Protein AF-A0A222FD29-F1 (afdb_monomer)

Radius of gyration: 15.77 Å; Cα contacts (8 Å, |Δi|>4): 147; chains: 1; bounding box: 33×18×49 Å

Sequence (78 aa):
MKVRVAPKHGKVSFKQVSGKLQEGRCAGKTVKGTLVLYKPNKGYKGEDVFKVGFTMDMYVSGSAKIRNVVDKYVITVK

pLDDT: mean 90.39, std 9.73, range [57.59, 97.81]

Foldseek 3Di:
DDWPFAKPFWGWDKDKDWDADCDDPRHRHIDIDIDTDTDGHPPDFAKIKTKDWDWDFDDDPPDTDIDIDIDMDIDGHD

Mean predicted aligned error: 5.47 Å

Structure (mmCIF, N/CA/C/O backbone):
data_AF-A0A222FD29-F1
#
_entry.id   AF-A0A222FD29-F1
#
loop_
_atom_site.group_PDB
_atom_site.id
_atom_site.type_symbol
_atom_site.label_atom_id
_atom_site.label_alt_id
_atom_site.label_comp_id
_atom_site.label_asym_id
_atom_site.label_entity_id
_atom_site.label_seq_id
_atom_site.pdbx_PDB_ins_code
_atom_site.Cartn_x
_atom_site.Cartn_y
_atom_site.Cartn_z
_atom_site.occupancy
_atom_site.B_iso_or_equiv
_atom_site.auth_seq_id
_atom_site.auth_comp_id
_atom_site.auth_asym_id
_atom_site.auth_atom_id
_atom_site.pdbx_PDB_model_num
ATOM 1 N N . MET A 1 1 ? -4.869 4.104 -9.372 1.00 85.69 1 MET A N 1
ATOM 2 C CA . MET A 1 1 ? -4.900 3.152 -8.239 1.00 85.69 1 MET A CA 1
ATOM 3 C C . MET A 1 1 ? -6.037 3.530 -7.308 1.00 85.69 1 MET A C 1
ATOM 5 O O . MET A 1 1 ? -6.262 4.720 -7.125 1.00 85.69 1 MET A O 1
ATOM 9 N N . LYS A 1 2 ? -6.782 2.559 -6.775 1.00 93.06 2 LYS A N 1
ATOM 10 C CA . LYS A 1 2 ? -7.890 2.819 -5.847 1.00 93.06 2 LYS A CA 1
ATOM 11 C C . LYS A 1 2 ? -8.111 1.665 -4.880 1.00 93.06 2 LYS A C 1
ATOM 13 O O . LYS A 1 2 ? -7.881 0.509 -5.231 1.00 93.06 2 LYS A O 1
ATOM 18 N N . VAL A 1 3 ? -8.616 1.975 -3.693 1.00 95.25 3 VAL A N 1
ATOM 19 C CA . VAL A 1 3 ? -9.116 0.964 -2.757 1.00 95.25 3 VAL A CA 1
ATOM 20 C C . VAL A 1 3 ? -10.416 0.389 -3.330 1.00 95.25 3 VAL A C 1
ATOM 22 O O . VAL A 1 3 ? -11.342 1.134 -3.641 1.00 95.25 3 VAL A O 1
ATOM 25 N N . ARG A 1 4 ? -10.461 -0.929 -3.542 1.00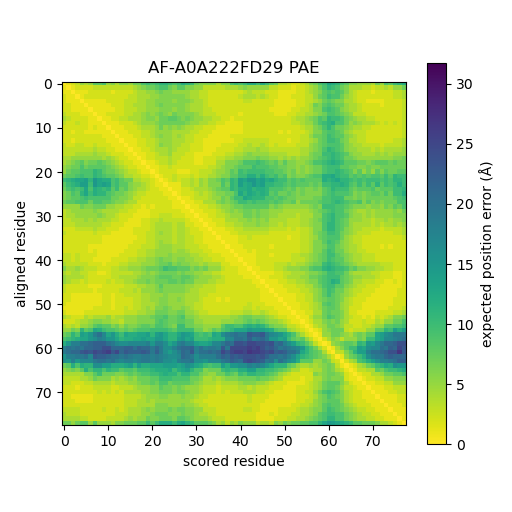 96.62 4 ARG A N 1
ATOM 26 C CA . ARG A 1 4 ? -11.646 -1.664 -4.027 1.00 96.62 4 ARG A CA 1
ATOM 27 C C . ARG A 1 4 ? -12.494 -2.181 -2.872 1.00 96.62 4 ARG A C 1
ATOM 29 O O . ARG A 1 4 ? -13.713 -2.165 -2.964 1.00 96.62 4 ARG A O 1
ATOM 36 N N . VAL A 1 5 ? -11.835 -2.639 -1.812 1.00 97.06 5 VAL A N 1
ATOM 37 C CA . VAL A 1 5 ? -12.455 -3.049 -0.549 1.00 97.06 5 VAL A CA 1
ATOM 38 C C . VAL A 1 5 ? -11.643 -2.399 0.555 1.00 97.06 5 VAL A C 1
ATOM 40 O O . VAL A 1 5 ? -10.431 -2.617 0.614 1.00 97.06 5 VAL A O 1
ATOM 43 N N . ALA A 1 6 ? -12.291 -1.565 1.365 1.00 96.00 6 ALA A N 1
ATOM 44 C CA . ALA A 1 6 ? -11.641 -0.871 2.466 1.00 96.00 6 ALA A CA 1
ATOM 45 C C . ALA A 1 6 ? -11.322 -1.837 3.620 1.00 96.00 6 ALA A C 1
ATOM 47 O O . ALA A 1 6 ? -12.089 -2.777 3.837 1.00 96.00 6 ALA A O 1
ATOM 48 N N . PRO A 1 7 ? -10.216 -1.609 4.353 1.00 96.94 7 PRO A N 1
ATOM 49 C CA . PRO A 1 7 ? -9.970 -2.312 5.610 1.00 96.94 7 PRO A CA 1
ATOM 50 C C . PRO A 1 7 ? -11.082 -2.026 6.625 1.00 96.94 7 PRO A C 1
ATOM 52 O O . PRO A 1 7 ? -11.644 -0.926 6.637 1.00 96.94 7 PRO A O 1
ATOM 55 N N . LYS A 1 8 ? -11.373 -2.988 7.505 1.00 97.50 8 LYS A N 1
ATOM 56 C CA . LYS A 1 8 ? -12.365 -2.802 8.580 1.00 97.50 8 LYS A CA 1
ATOM 57 C C . LYS A 1 8 ? -11.783 -2.035 9.765 1.00 97.50 8 LYS A C 1
ATOM 59 O O . LYS A 1 8 ? -12.508 -1.313 10.447 1.00 97.50 8 LYS A O 1
ATOM 64 N N . HIS A 1 9 ? -10.482 -2.179 10.008 1.00 96.81 9 HIS A N 1
ATOM 65 C CA . HIS A 1 9 ? -9.828 -1.707 11.225 1.00 96.81 9 HIS A CA 1
ATOM 66 C C . HIS A 1 9 ? -8.645 -0.780 10.945 1.00 96.81 9 HIS A C 1
ATOM 68 O O . HIS A 1 9 ? -7.718 -0.678 11.747 1.00 96.81 9 HIS A O 1
ATOM 74 N N . GLY A 1 10 ? -8.695 -0.042 9.837 1.00 95.56 10 GLY A N 1
ATOM 75 C CA . GLY A 1 10 ? -7.663 0.922 9.495 1.00 95.56 10 GLY A CA 1
ATOM 76 C C . GLY A 1 10 ? -8.033 1.820 8.327 1.00 95.56 10 GLY A C 1
ATOM 77 O O . GLY A 1 10 ? -9.190 1.936 7.925 1.00 95.56 10 GLY A O 1
ATOM 78 N N . LYS A 1 11 ? -7.018 2.477 7.773 1.00 97.12 11 LYS A N 1
ATOM 79 C CA . LYS A 1 11 ? -7.115 3.301 6.568 1.00 97.12 11 LYS A CA 1
ATOM 80 C C . LYS A 1 11 ? -5.967 2.963 5.631 1.00 97.12 11 LYS A C 1
ATOM 82 O O . LYS A 1 11 ? -4.847 2.728 6.080 1.00 97.12 11 LYS A O 1
ATOM 87 N N . VAL A 1 12 ? -6.251 2.977 4.333 1.00 96.94 12 VAL A N 1
ATOM 88 C CA . VAL A 1 12 ? -5.240 2.835 3.282 1.00 96.94 12 VAL A CA 1
ATOM 89 C C . VAL A 1 12 ? -5.040 4.181 2.606 1.00 96.94 12 VAL A C 1
ATOM 91 O O . VAL A 1 12 ? -6.012 4.830 2.217 1.00 96.94 12 VAL A O 1
ATOM 94 N N . SER A 1 13 ? -3.787 4.589 2.446 1.00 96.25 13 SER A N 1
ATOM 95 C CA . SER A 1 13 ? -3.402 5.756 1.659 1.00 96.25 13 SER A CA 1
ATOM 96 C C . SER A 1 13 ? -2.334 5.391 0.633 1.00 96.25 13 SER A C 1
ATOM 98 O O . SER A 1 13 ? -1.680 4.351 0.717 1.00 96.25 13 SER A O 1
ATOM 100 N N . PHE A 1 14 ? -2.180 6.249 -0.372 1.00 95.19 14 PHE A N 1
ATOM 101 C CA . PHE A 1 14 ? -1.222 6.055 -1.450 1.00 95.19 14 PHE A CA 1
ATOM 102 C C . PHE A 1 14 ? -0.214 7.195 -1.444 1.00 95.19 14 PHE A C 1
ATOM 104 O O . PHE A 1 14 ? -0.603 8.360 -1.366 1.00 95.19 14 PHE A O 1
ATOM 111 N N . LYS A 1 15 ? 1.074 6.867 -1.548 1.00 95.44 15 LYS A N 1
ATOM 112 C CA . LYS A 1 15 ? 2.143 7.868 -1.640 1.00 95.44 15 LYS A CA 1
ATOM 113 C C . LYS A 1 15 ? 3.042 7.557 -2.824 1.00 95.44 15 LYS A C 1
ATOM 115 O O . LYS A 1 15 ? 3.624 6.478 -2.886 1.00 95.44 15 LYS A O 1
ATOM 120 N N . GLN A 1 16 ? 3.165 8.497 -3.757 1.00 93.88 16 GLN A N 1
ATOM 121 C CA . GLN A 1 16 ? 4.146 8.373 -4.829 1.00 93.88 16 GLN A CA 1
ATOM 122 C C . GLN A 1 16 ? 5.555 8.535 -4.265 1.00 93.88 16 GLN A C 1
ATOM 124 O O . GLN A 1 16 ? 5.814 9.412 -3.439 1.00 93.88 16 GLN A O 1
ATOM 129 N N . VAL A 1 17 ? 6.459 7.680 -4.720 1.00 94.38 17 VAL A N 1
ATOM 130 C CA . VAL A 1 17 ? 7.874 7.718 -4.361 1.00 94.38 17 VAL A CA 1
ATOM 131 C C . VAL A 1 17 ? 8.710 7.564 -5.614 1.00 94.38 17 VAL A C 1
ATOM 133 O O . VAL A 1 17 ? 8.289 6.938 -6.585 1.00 94.38 17 VAL A O 1
ATOM 136 N N . SER A 1 18 ? 9.897 8.152 -5.597 1.00 94.56 18 SER A N 1
ATOM 137 C CA . SER A 1 18 ? 10.905 7.926 -6.625 1.00 94.56 18 SER A CA 1
ATOM 138 C C . SER A 1 18 ? 12.143 7.357 -5.957 1.00 94.56 18 SER A C 1
ATOM 140 O O . SER A 1 18 ? 12.543 7.839 -4.899 1.00 94.56 18 SER A O 1
ATOM 142 N N . GLY A 1 19 ? 12.729 6.326 -6.550 1.00 93.00 19 GLY A N 1
ATOM 143 C CA . GLY A 1 19 ? 13.915 5.670 -6.011 1.00 93.00 19 GLY A CA 1
ATOM 144 C C . GLY A 1 19 ? 14.753 5.069 -7.125 1.00 93.00 19 GLY A C 1
ATOM 145 O O . GLY A 1 19 ? 14.235 4.764 -8.199 1.00 93.00 19 GLY A O 1
ATOM 146 N N . LYS A 1 20 ? 16.055 4.915 -6.884 1.00 94.38 20 LYS A N 1
ATOM 147 C CA . LYS A 1 20 ? 16.916 4.147 -7.784 1.00 94.38 20 LYS A CA 1
ATOM 148 C C . LYS A 1 20 ? 16.685 2.659 -7.544 1.00 94.38 20 LYS A C 1
ATOM 150 O O . LYS A 1 20 ? 16.782 2.205 -6.406 1.00 94.38 20 LYS A O 1
ATOM 155 N N . LEU A 1 21 ? 16.390 1.915 -8.606 1.00 91.38 21 LEU A N 1
ATOM 156 C CA . LEU A 1 21 ? 16.372 0.453 -8.543 1.00 91.38 21 LEU A CA 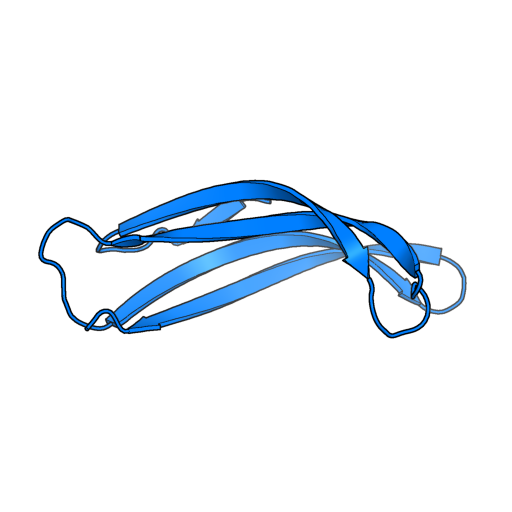1
ATOM 157 C C . LEU A 1 21 ? 17.801 -0.064 -8.392 1.00 91.38 21 LEU A C 1
ATOM 159 O O . LEU A 1 21 ? 18.687 0.3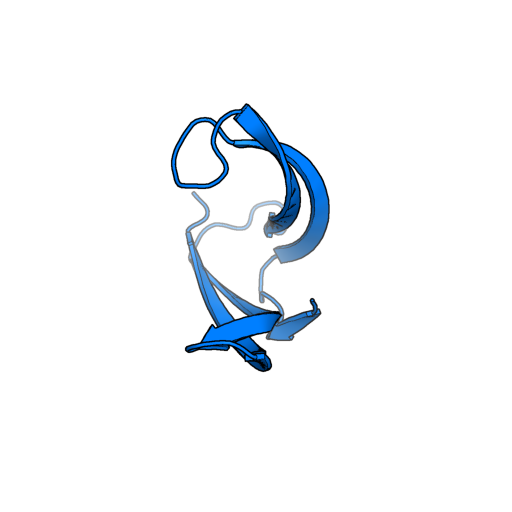50 -9.139 1.00 91.38 21 LEU A O 1
ATOM 163 N N . GLN A 1 22 ? 18.017 -0.961 -7.434 1.00 90.81 22 GLN A N 1
ATOM 164 C CA . GLN A 1 22 ? 19.326 -1.581 -7.219 1.00 90.81 22 GLN A CA 1
ATOM 165 C C . GLN A 1 22 ? 19.577 -2.731 -8.203 1.00 90.81 22 GLN A C 1
ATOM 167 O O . GLN A 1 22 ? 20.700 -2.901 -8.658 1.00 90.81 22 GLN A O 1
ATOM 172 N N . GLU A 1 23 ? 18.529 -3.461 -8.595 1.00 89.31 23 GLU A N 1
ATOM 173 C CA . GLU A 1 23 ? 18.652 -4.699 -9.372 1.00 89.31 23 GLU A CA 1
ATOM 174 C C . GLU A 1 23 ? 17.625 -4.799 -10.515 1.00 89.31 23 GLU A C 1
ATOM 176 O O . GLU A 1 23 ? 16.655 -4.037 -10.595 1.00 89.31 23 GLU A O 1
ATOM 181 N N . GLY A 1 24 ? 17.846 -5.767 -11.413 1.00 86.44 24 GLY A N 1
ATOM 182 C CA . GLY A 1 24 ? 16.989 -6.068 -12.562 1.00 86.44 24 GLY A CA 1
ATOM 183 C C . GLY A 1 24 ? 17.311 -5.252 -13.820 1.00 86.44 24 GLY A C 1
ATOM 184 O O . GLY A 1 24 ? 18.292 -4.516 -13.888 1.00 86.44 24 GLY A O 1
ATOM 185 N N . ARG A 1 25 ? 16.451 -5.359 -14.844 1.00 85.06 25 ARG A N 1
ATOM 186 C CA . ARG A 1 25 ? 16.652 -4.694 -16.152 1.00 85.06 25 ARG A CA 1
ATOM 187 C C . ARG A 1 25 ? 16.732 -3.161 -16.072 1.00 85.06 25 ARG A C 1
ATOM 189 O O . ARG A 1 25 ? 17.253 -2.535 -16.986 1.00 85.06 25 ARG A O 1
ATOM 196 N N . CYS A 1 26 ? 16.222 -2.567 -14.993 1.00 84.94 26 CYS A N 1
ATOM 197 C CA . CYS A 1 26 ? 16.217 -1.123 -14.754 1.00 84.94 26 CYS A CA 1
ATOM 198 C C . CYS A 1 26 ? 17.216 -0.687 -13.663 1.00 84.94 26 CYS A C 1
ATOM 200 O O . CYS A 1 26 ? 17.062 0.404 -13.109 1.00 84.94 26 CYS A O 1
ATOM 202 N N . ALA A 1 27 ? 18.213 -1.514 -13.328 1.00 93.25 27 ALA A N 1
ATOM 203 C CA . ALA A 1 27 ? 19.213 -1.191 -12.312 1.00 93.25 27 ALA A CA 1
ATOM 204 C C . ALA A 1 27 ? 19.898 0.167 -12.578 1.00 93.25 27 ALA A C 1
ATOM 206 O O . ALA A 1 27 ? 20.198 0.535 -13.717 1.00 93.25 27 ALA A O 1
ATOM 207 N N . GLY A 1 28 ? 20.093 0.952 -11.517 1.00 93.31 28 GLY A N 1
ATOM 208 C CA . GLY A 1 28 ? 20.683 2.294 -11.559 1.00 93.31 28 GLY A CA 1
ATOM 209 C C . GLY A 1 28 ? 19.754 3.404 -12.070 1.00 93.31 28 GLY A C 1
ATOM 210 O O . GLY A 1 28 ? 20.083 4.586 -11.922 1.00 93.31 28 GLY A O 1
ATOM 211 N N . LYS A 1 29 ? 18.584 3.070 -12.634 1.00 93.81 29 LYS A N 1
ATOM 212 C CA . LYS A 1 29 ? 17.602 4.055 -13.109 1.00 93.81 29 LYS A CA 1
ATOM 213 C C . LYS A 1 29 ? 16.676 4.498 -11.979 1.00 93.81 29 LYS A C 1
ATOM 215 O O . LYS A 1 29 ? 16.268 3.703 -11.132 1.00 93.81 29 LYS A O 1
ATOM 220 N N . THR A 1 30 ? 16.310 5.779 -11.995 1.00 94.00 30 THR A N 1
ATOM 221 C CA . THR A 1 30 ? 15.253 6.310 -11.130 1.00 94.00 30 THR A CA 1
ATOM 222 C C . THR A 1 30 ? 13.903 5.839 -11.647 1.00 94.00 30 THR A C 1
ATOM 224 O O . THR A 1 30 ? 13.532 6.139 -12.781 1.00 94.00 30 THR A O 1
ATOM 227 N N . VAL A 1 31 ? 13.153 5.141 -10.803 1.00 90.38 31 VAL A N 1
ATOM 228 C CA . VAL A 1 31 ? 11.785 4.714 -11.093 1.00 90.38 31 VAL A CA 1
ATOM 229 C C . VAL A 1 31 ? 10.801 5.393 -10.162 1.00 90.38 31 VAL A C 1
ATOM 231 O O . VAL A 1 31 ? 11.115 5.694 -9.009 1.00 90.38 31 VAL A O 1
ATOM 234 N N . LYS A 1 32 ? 9.592 5.621 -10.676 1.00 90.44 32 LYS A N 1
ATOM 235 C CA . LYS A 1 32 ? 8.451 6.084 -9.889 1.00 90.44 32 LYS A CA 1
ATOM 236 C C . LYS A 1 32 ? 7.634 4.875 -9.456 1.00 90.44 32 LYS A C 1
ATOM 238 O O . LYS A 1 32 ? 7.212 4.079 -10.289 1.00 90.44 32 LYS A O 1
ATOM 243 N N . GLY A 1 33 ? 7.406 4.759 -8.158 1.00 88.69 33 GLY A N 1
ATOM 244 C CA . GLY A 1 33 ? 6.529 3.767 -7.552 1.00 88.69 33 GLY A CA 1
ATOM 245 C C . GLY A 1 33 ? 5.409 4.442 -6.771 1.00 88.69 33 GLY A C 1
ATOM 246 O O . GLY A 1 33 ? 5.432 5.648 -6.520 1.00 88.69 33 GLY A O 1
ATOM 247 N N . THR A 1 34 ? 4.420 3.657 -6.358 1.00 91.00 34 THR A N 1
ATOM 248 C CA . THR A 1 34 ? 3.431 4.111 -5.379 1.00 91.00 34 THR A CA 1
ATOM 249 C C . THR A 1 34 ? 3.423 3.155 -4.201 1.00 91.00 34 THR A C 1
ATOM 251 O O . THR A 1 34 ? 3.229 1.956 -4.377 1.00 91.00 34 THR A O 1
ATOM 254 N N . LEU A 1 35 ? 3.622 3.690 -3.001 1.00 92.69 35 LEU A N 1
ATOM 255 C CA . LEU A 1 35 ? 3.470 2.954 -1.756 1.00 92.69 35 LEU A CA 1
ATOM 256 C C . LEU A 1 35 ? 1.989 2.826 -1.414 1.00 92.69 35 LEU A C 1
ATOM 258 O O . LEU A 1 35 ? 1.246 3.809 -1.482 1.00 92.69 35 LEU A O 1
ATOM 262 N N . VAL A 1 36 ? 1.589 1.628 -1.003 1.00 94.19 36 VAL A N 1
ATOM 263 C CA . VAL A 1 36 ? 0.298 1.355 -0.372 1.00 94.19 36 VAL A CA 1
ATOM 264 C C . VAL A 1 36 ? 0.536 1.339 1.133 1.00 94.19 36 VAL A C 1
ATOM 266 O O . VAL A 1 36 ? 1.191 0.441 1.654 1.00 94.19 36 VAL A O 1
ATOM 269 N N . LEU A 1 37 ? 0.058 2.367 1.827 1.00 95.50 37 LEU A N 1
ATOM 270 C CA . LEU A 1 37 ? 0.299 2.566 3.252 1.00 95.50 37 LEU A CA 1
ATOM 271 C C . LEU A 1 37 ? -0.951 2.173 4.035 1.00 95.50 37 LEU A C 1
ATOM 273 O O . LEU A 1 37 ? -2.001 2.788 3.865 1.00 95.50 37 LEU A O 1
ATOM 277 N N . TYR A 1 38 ? -0.834 1.172 4.905 1.00 96.25 38 TYR A N 1
ATOM 278 C CA . TYR A 1 38 ? -1.884 0.788 5.845 1.00 96.25 38 TYR A CA 1
ATOM 279 C C . TYR A 1 38 ? -1.619 1.414 7.218 1.00 96.25 38 TYR A C 1
ATOM 281 O O . TYR A 1 38 ? -0.520 1.293 7.761 1.00 96.25 38 T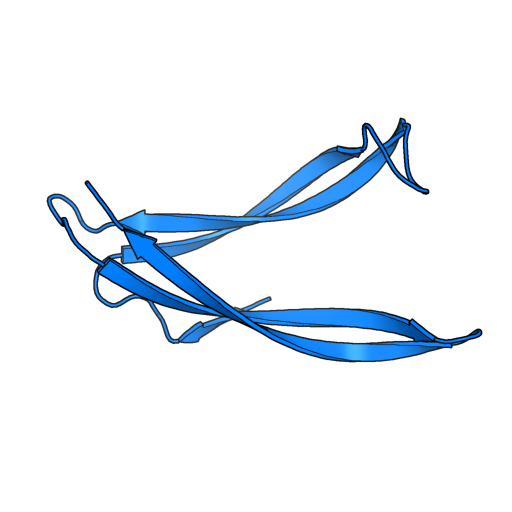YR A O 1
ATOM 289 N N . LYS A 1 39 ? -2.631 2.072 7.786 1.00 96.88 39 LYS A N 1
ATOM 290 C CA . LYS A 1 39 ? -2.608 2.611 9.148 1.00 96.88 39 LYS A CA 1
ATOM 291 C C . LYS A 1 39 ? -3.745 1.981 9.958 1.00 96.88 39 LYS A C 1
ATOM 293 O O . LYS A 1 39 ? -4.900 2.279 9.641 1.00 96.88 39 LYS A O 1
ATOM 298 N N . PRO A 1 40 ? -3.461 1.164 10.986 1.00 97.19 40 PRO A N 1
ATOM 299 C CA . PRO A 1 40 ? -4.506 0.596 11.826 1.00 97.19 40 PRO A CA 1
ATOM 300 C C . PRO A 1 40 ? -5.190 1.674 12.671 1.00 97.19 40 PRO A C 1
ATOM 302 O O . PRO A 1 40 ? -4.613 2.725 12.979 1.00 97.19 40 PRO A O 1
ATOM 305 N N . ASN A 1 41 ? -6.428 1.403 13.069 1.00 97.38 41 ASN A N 1
ATOM 306 C CA . ASN A 1 41 ? -7.127 2.186 14.076 1.00 97.38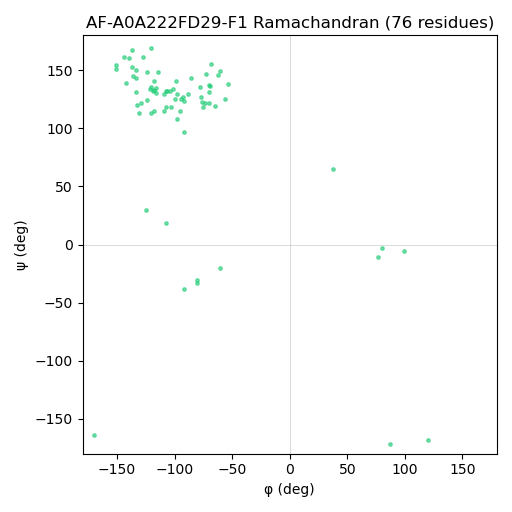 41 ASN A CA 1
ATOM 307 C C . ASN A 1 41 ? -6.376 2.084 15.409 1.00 97.38 41 ASN A C 1
ATOM 309 O O . ASN A 1 41 ? -5.776 1.058 15.733 1.00 97.38 41 ASN A O 1
ATOM 313 N N . LYS A 1 42 ? -6.390 3.166 16.190 1.00 95.88 42 LYS A N 1
ATOM 314 C CA . LYS A 1 42 ? -5.648 3.233 17.453 1.00 95.88 42 LYS A CA 1
ATOM 315 C C . LYS A 1 42 ? -6.072 2.082 18.376 1.00 95.88 42 LYS A C 1
ATOM 317 O O . LYS A 1 42 ? -7.254 1.933 18.659 1.00 95.88 42 LYS A O 1
ATOM 322 N N . GLY A 1 43 ? -5.097 1.297 18.836 1.00 94.38 43 GLY A N 1
ATOM 323 C CA . GLY A 1 43 ? -5.313 0.171 19.751 1.00 94.38 43 GLY A CA 1
ATOM 324 C C . GLY A 1 43 ? -5.804 -1.123 19.096 1.00 94.38 43 GLY A C 1
ATOM 325 O O . GLY A 1 43 ? -5.935 -2.122 19.796 1.00 94.38 43 GLY A O 1
ATOM 326 N N . TYR A 1 44 ? -6.051 -1.139 17.783 1.00 96.31 44 TYR A N 1
ATOM 327 C CA . TYR A 1 44 ? -6.431 -2.365 17.090 1.00 96.31 44 TYR A CA 1
ATOM 328 C C . TYR A 1 44 ? -5.262 -3.356 17.024 1.00 96.31 44 TYR A C 1
ATOM 330 O O . TYR A 1 44 ? -4.134 -2.976 16.711 1.00 96.31 44 TYR A O 1
ATOM 338 N N . LYS A 1 45 ? -5.567 -4.628 17.283 1.00 96.31 45 LYS A N 1
ATOM 339 C CA . LYS A 1 45 ? -4.677 -5.779 17.130 1.00 96.31 45 LYS A CA 1
ATOM 340 C C . LYS A 1 45 ? -5.462 -6.904 16.471 1.00 96.31 45 LYS A C 1
ATOM 342 O O . LYS A 1 45 ? -6.651 -7.058 16.747 1.00 96.31 45 LYS A O 1
ATOM 347 N N . GLY A 1 46 ? -4.803 -7.687 15.628 1.00 96.62 46 GLY A N 1
ATOM 348 C CA . GLY A 1 46 ? -5.437 -8.761 14.866 1.00 96.62 46 GLY A CA 1
ATOM 349 C C . GLY A 1 46 ? -5.304 -8.590 13.357 1.00 96.62 46 GLY A C 1
ATOM 350 O O . GLY A 1 46 ? -4.494 -7.800 12.868 1.00 96.62 46 GLY A O 1
ATOM 351 N N . GLU A 1 47 ? -6.065 -9.397 12.623 1.00 97.81 47 GLU A N 1
ATOM 352 C CA . GLU A 1 47 ? -6.022 -9.457 11.164 1.00 97.81 47 GLU A CA 1
ATOM 353 C C . GLU A 1 47 ? -6.978 -8.455 10.506 1.00 97.81 47 GLU A C 1
ATOM 355 O O . GLU A 1 47 ? -8.180 -8.458 10.769 1.00 97.81 47 GLU A O 1
ATOM 360 N N . ASP A 1 48 ? -6.459 -7.669 9.565 1.00 97.25 48 ASP A N 1
ATOM 361 C CA . ASP A 1 48 ? -7.251 -6.794 8.705 1.00 97.25 48 ASP A CA 1
ATOM 362 C C . ASP A 1 48 ? -6.996 -7.102 7.226 1.00 97.25 48 ASP A C 1
ATOM 364 O O . ASP A 1 48 ? -5.903 -7.513 6.819 1.00 97.25 48 ASP A O 1
ATOM 368 N N . VAL A 1 49 ? -8.023 -6.897 6.404 1.00 97.44 49 VAL A N 1
ATOM 369 C CA . VAL A 1 49 ? -8.025 -7.298 4.995 1.00 97.44 49 VAL A CA 1
ATOM 370 C C . VAL A 1 49 ? -8.549 -6.168 4.130 1.00 97.44 49 VAL A C 1
ATOM 372 O O . VAL A 1 49 ? -9.628 -5.631 4.369 1.00 97.44 49 VAL A O 1
ATOM 375 N N . PHE A 1 50 ? -7.824 -5.853 3.060 1.00 97.62 50 PHE A N 1
ATOM 376 C CA . PHE A 1 50 ? -8.259 -4.869 2.071 1.00 97.62 50 PHE A CA 1
ATOM 377 C C . PHE A 1 50 ? -7.843 -5.268 0.655 1.00 97.62 50 PHE A C 1
ATOM 379 O O . PHE A 1 50 ? -6.963 -6.107 0.453 1.00 97.62 50 PHE A O 1
ATOM 386 N N . LYS A 1 51 ? -8.498 -4.676 -0.350 1.00 97.75 51 LYS A N 1
ATOM 387 C CA . LYS A 1 51 ? -8.168 -4.898 -1.767 1.00 97.75 51 LYS A CA 1
ATOM 388 C C . LYS A 1 51 ? -7.814 -3.591 -2.453 1.00 97.75 51 LYS A C 1
ATOM 390 O O . LYS A 1 51 ? -8.570 -2.620 -2.353 1.00 97.75 51 LYS A O 1
ATOM 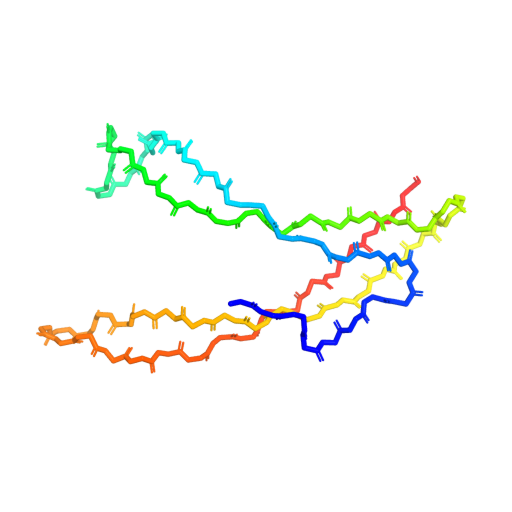395 N N . VAL A 1 52 ? -6.725 -3.583 -3.215 1.00 96.75 52 VAL A N 1
ATOM 396 C CA . VAL A 1 52 ? -6.303 -2.431 -4.026 1.00 96.75 52 VAL A CA 1
ATOM 397 C C . VAL A 1 52 ? -6.356 -2.803 -5.495 1.00 96.75 52 VAL A C 1
ATOM 399 O O . VAL A 1 52 ? -5.837 -3.833 -5.907 1.00 96.75 52 VAL A O 1
ATOM 402 N N . GLY A 1 53 ? -7.001 -1.952 -6.288 1.00 94.50 53 GLY A N 1
ATOM 403 C CA . GLY A 1 53 ? -7.024 -2.057 -7.738 1.00 94.50 53 GLY A CA 1
ATOM 404 C C . GLY A 1 53 ? -6.053 -1.076 -8.385 1.00 94.50 53 GLY A C 1
ATOM 405 O O . GLY A 1 53 ? -6.064 0.120 -8.066 1.00 94.50 53 GLY A O 1
ATOM 406 N N . PHE A 1 54 ? -5.269 -1.551 -9.342 1.00 90.62 54 PHE A N 1
ATOM 407 C CA . PHE A 1 54 ? -4.378 -0.726 -10.149 1.00 90.62 54 PHE A CA 1
ATOM 408 C C . PHE A 1 54 ? -4.390 -1.176 -11.604 1.00 90.62 54 PHE A C 1
ATOM 410 O O . PHE A 1 54 ? -4.841 -2.266 -11.949 1.00 90.62 54 PHE A O 1
ATOM 417 N N . THR A 1 55 ? -3.952 -0.265 -12.458 1.00 87.69 55 THR A N 1
ATOM 418 C CA . THR A 1 55 ? -3.912 -0.451 -13.899 1.00 87.69 55 THR A CA 1
ATOM 419 C C . THR A 1 55 ? -2.458 -0.345 -14.310 1.00 87.69 55 THR A C 1
ATOM 421 O O . THR A 1 55 ? -1.763 0.562 -13.851 1.00 87.69 55 THR A O 1
ATOM 424 N N . MET A 1 56 ? -1.994 -1.294 -15.111 1.00 83.12 56 MET A N 1
ATOM 425 C CA . MET A 1 56 ? -0.627 -1.324 -15.617 1.00 83.12 56 MET A CA 1
ATOM 426 C C . MET A 1 56 ? -0.631 -1.693 -17.092 1.00 83.12 56 MET A C 1
ATOM 428 O O . MET A 1 56 ? -1.514 -2.422 -17.550 1.00 83.12 56 MET A O 1
ATOM 432 N N . ASP A 1 57 ? 0.389 -1.243 -17.805 1.00 79.94 57 ASP A N 1
ATOM 433 C CA . ASP A 1 57 ? 0.661 -1.723 -19.149 1.00 79.94 57 ASP A CA 1
ATOM 434 C C . ASP A 1 57 ? 1.294 -3.110 -19.065 1.00 79.94 57 ASP A C 1
ATOM 436 O O . ASP A 1 57 ? 2.325 -3.310 -18.419 1.00 79.94 57 ASP A O 1
ATOM 440 N N . MET A 1 58 ? 0.665 -4.086 -19.711 1.00 69.25 58 MET A N 1
ATOM 441 C CA . MET A 1 58 ? 1.235 -5.410 -19.899 1.00 69.25 58 MET A CA 1
ATOM 442 C C . MET A 1 58 ? 1.911 -5.453 -21.267 1.00 69.25 58 MET A C 1
ATOM 444 O O . MET A 1 58 ? 1.248 -5.338 -22.298 1.00 69.25 58 MET A O 1
ATOM 448 N N . TYR A 1 59 ? 3.231 -5.618 -21.267 1.00 66.81 59 TYR A N 1
ATOM 449 C CA . TYR A 1 59 ? 4.037 -5.720 -22.479 1.00 66.81 59 TYR A CA 1
ATOM 450 C C . TYR A 1 59 ? 4.171 -7.193 -22.868 1.00 66.81 59 TYR A C 1
ATOM 452 O O . TYR A 1 59 ? 5.018 -7.908 -22.333 1.00 66.81 59 TYR A O 1
ATOM 460 N N . VAL A 1 60 ? 3.322 -7.653 -23.789 1.00 58.66 60 VAL A N 1
ATOM 461 C CA . VAL A 1 60 ? 3.465 -8.967 -24.434 1.00 58.66 60 VAL A CA 1
ATOM 462 C C . VAL A 1 60 ? 3.875 -8.700 -25.875 1.00 58.66 60 VAL A C 1
ATOM 464 O O . VAL A 1 60 ? 3.126 -8.049 -26.598 1.00 58.66 60 VAL A O 1
ATOM 467 N N . SER A 1 61 ? 5.088 -9.119 -26.251 1.00 57.59 61 SER A N 1
ATOM 468 C CA . SER A 1 61 ? 5.600 -9.119 -27.635 1.00 57.59 61 SER A CA 1
ATOM 469 C C . SER A 1 61 ? 5.170 -7.909 -28.495 1.00 57.59 61 SER A C 1
ATOM 471 O O . SER A 1 61 ? 4.447 -8.065 -29.474 1.00 57.59 61 SER A O 1
ATOM 473 N N . GLY A 1 62 ? 5.603 -6.697 -28.127 1.00 63.69 62 GLY A N 1
ATOM 474 C CA . GLY A 1 62 ? 5.568 -5.528 -29.022 1.00 63.69 62 GLY A CA 1
ATOM 475 C C . GLY A 1 62 ? 4.415 -4.530 -28.850 1.00 63.69 62 GLY A C 1
ATOM 476 O O . GLY A 1 62 ? 4.457 -3.474 -29.474 1.00 63.69 62 GLY A O 1
ATOM 477 N N . SER A 1 63 ? 3.412 -4.778 -27.998 1.00 59.91 63 SER A N 1
ATOM 478 C CA . SER A 1 63 ? 2.365 -3.775 -27.710 1.00 59.91 63 SER A CA 1
ATOM 479 C C . SER A 1 63 ? 1.928 -3.774 -26.245 1.00 59.91 63 SER A C 1
ATOM 481 O O . SER A 1 63 ? 1.750 -4.832 -25.638 1.00 59.91 63 SER A O 1
ATOM 483 N N . ALA A 1 64 ? 1.725 -2.580 -25.682 1.00 67.50 64 ALA A N 1
ATOM 484 C CA . ALA A 1 64 ? 1.158 -2.404 -24.349 1.00 67.50 64 ALA A CA 1
ATOM 485 C C . ALA A 1 64 ? -0.358 -2.664 -24.383 1.00 67.50 64 ALA A C 1
ATOM 487 O O . ALA A 1 64 ? -1.099 -1.959 -25.068 1.00 67.50 64 ALA A O 1
ATOM 488 N N . LYS A 1 65 ? -0.834 -3.669 -23.639 1.00 75.88 65 LYS A N 1
ATOM 489 C CA . LYS A 1 65 ? -2.267 -3.842 -23.345 1.00 75.88 65 LYS A CA 1
ATOM 490 C C . LYS A 1 65 ? -2.547 -3.403 -21.913 1.00 75.88 65 LYS A C 1
ATOM 492 O O . LYS A 1 65 ? -1.858 -3.837 -20.991 1.00 75.88 65 LYS A O 1
ATOM 497 N N . ILE A 1 66 ? -3.585 -2.591 -21.721 1.00 80.31 66 ILE A N 1
ATOM 498 C CA . ILE A 1 66 ? -4.019 -2.162 -20.389 1.00 80.31 66 ILE A CA 1
ATOM 499 C C . ILE A 1 66 ? -4.511 -3.385 -19.606 1.00 80.31 66 ILE A C 1
ATOM 501 O O . ILE A 1 66 ? -5.487 -4.033 -19.988 1.00 80.31 66 ILE A O 1
ATOM 505 N N . ARG A 1 67 ? -3.867 -3.677 -18.476 1.00 83.75 67 ARG A N 1
ATOM 506 C CA . ARG A 1 67 ? -4.280 -4.722 -17.536 1.00 83.75 67 ARG A CA 1
ATOM 507 C C . ARG A 1 67 ? -4.823 -4.094 -16.262 1.00 83.75 67 ARG A C 1
ATOM 509 O O . ARG A 1 67 ? -4.161 -3.277 -15.626 1.00 83.75 67 ARG A O 1
ATOM 516 N N . ASN A 1 68 ? -6.010 -4.535 -15.853 1.00 88.06 68 ASN A N 1
ATOM 517 C CA . ASN A 1 68 ? -6.562 -4.237 -14.536 1.00 88.06 68 ASN A CA 1
ATOM 518 C C . ASN A 1 68 ? -6.165 -5.347 -13.559 1.00 88.06 68 ASN A C 1
ATOM 520 O O . ASN A 1 68 ? -6.456 -6.518 -13.798 1.00 88.06 68 ASN A O 1
ATOM 524 N N . VAL A 1 69 ? -5.510 -4.975 -12.465 1.00 89.25 69 VAL A N 1
ATOM 525 C CA . VAL A 1 69 ? -5.055 -5.883 -11.408 1.00 89.25 69 VAL A CA 1
ATOM 526 C C . VAL A 1 69 ? -5.750 -5.507 -10.106 1.00 89.25 69 VAL A C 1
ATOM 528 O O . VAL A 1 69 ? -5.977 -4.325 -9.832 1.00 89.25 69 VAL A O 1
ATOM 531 N N . VAL A 1 70 ? -6.134 -6.515 -9.324 1.00 94.00 70 VAL A N 1
ATOM 532 C CA . VAL A 1 70 ? -6.684 -6.336 -7.980 1.00 94.00 70 VAL A CA 1
ATOM 533 C C . VAL A 1 70 ? -5.947 -7.267 -7.034 1.00 94.00 70 VAL A C 1
ATOM 535 O O . VAL A 1 70 ? -6.136 -8.479 -7.101 1.00 94.00 70 VAL A O 1
ATOM 538 N N . ASP A 1 71 ? -5.181 -6.682 -6.123 1.00 94.50 71 ASP A N 1
ATOM 539 C CA . ASP A 1 71 ? -4.447 -7.425 -5.105 1.00 94.50 71 ASP A CA 1
ATOM 540 C C . ASP A 1 71 ? -5.214 -7.410 -3.783 1.00 94.50 71 ASP A C 1
ATOM 542 O O . ASP A 1 71 ? -5.819 -6.399 -3.400 1.00 94.50 71 ASP A O 1
ATOM 546 N N . LYS A 1 72 ? -5.200 -8.551 -3.086 1.00 96.75 72 LYS A N 1
ATOM 547 C CA . LYS A 1 72 ? -5.723 -8.712 -1.725 1.00 96.75 72 LYS A CA 1
ATOM 548 C C . LYS A 1 72 ? -4.552 -8.663 -0.749 1.00 96.75 72 LYS A C 1
ATOM 550 O O . LYS A 1 72 ? -3.636 -9.471 -0.858 1.00 96.75 72 LYS A O 1
ATOM 555 N N . TYR A 1 73 ? -4.635 -7.775 0.231 1.00 95.94 73 TYR A N 1
ATOM 556 C CA . TYR A 1 73 ? -3.681 -7.676 1.327 1.00 95.94 73 TYR A CA 1
ATOM 557 C C . TYR A 1 73 ? -4.319 -8.221 2.598 1.00 95.94 73 TYR A C 1
ATOM 559 O O . TYR A 1 73 ? -5.457 -7.870 2.918 1.00 95.94 73 TYR A O 1
ATOM 567 N N . VAL A 1 74 ? -3.580 -9.076 3.298 1.00 96.88 74 VAL A N 1
ATOM 568 C CA . VAL A 1 74 ? -3.913 -9.594 4.627 1.00 96.88 74 VAL A CA 1
ATOM 569 C C . VAL A 1 74 ? -2.800 -9.119 5.555 1.00 96.88 74 VAL A C 1
ATOM 571 O O . VAL A 1 74 ? -1.637 -9.456 5.333 1.00 96.88 74 VAL A O 1
ATOM 574 N N . ILE A 1 75 ? -3.133 -8.267 6.522 1.00 95.06 75 ILE A N 1
ATOM 575 C CA . ILE A 1 75 ? -2.177 -7.647 7.446 1.00 95.06 75 ILE A CA 1
ATOM 576 C C . ILE A 1 75 ? -2.489 -8.123 8.858 1.00 95.06 75 ILE A C 1
ATOM 578 O O . ILE A 1 75 ? -3.637 -8.062 9.285 1.00 95.06 75 ILE A O 1
ATOM 582 N N . THR A 1 76 ? -1.465 -8.513 9.611 1.00 96.50 76 THR A N 1
ATOM 583 C CA . THR A 1 76 ? -1.596 -8.819 11.039 1.00 96.50 76 THR A CA 1
ATOM 584 C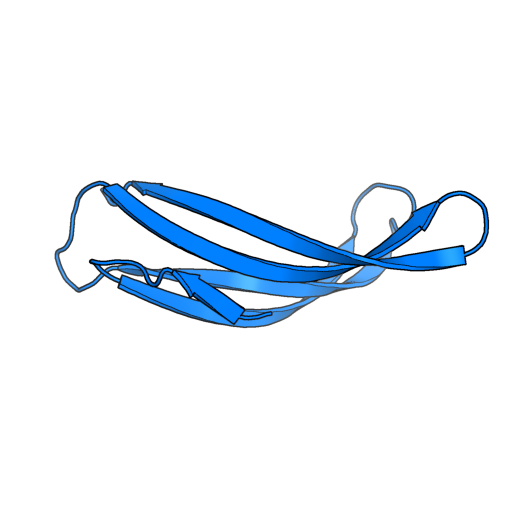 C . THR A 1 76 ? -0.955 -7.711 11.866 1.00 9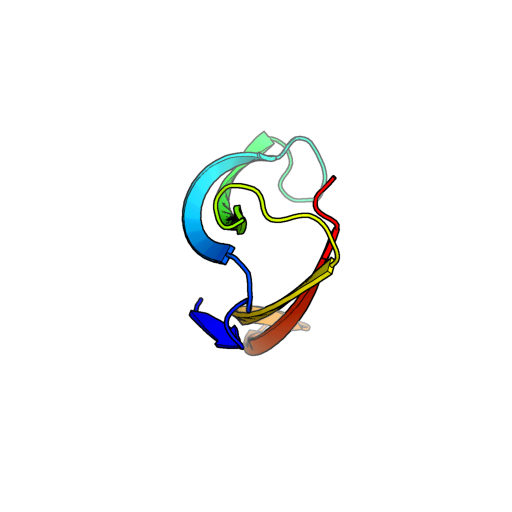6.50 76 THR A C 1
ATOM 586 O O . THR A 1 76 ? 0.252 -7.479 11.775 1.00 96.50 76 THR A O 1
ATOM 589 N N . VAL A 1 77 ? -1.758 -7.034 12.685 1.00 94.75 77 VAL A N 1
ATOM 590 C CA . VAL A 1 77 ? -1.317 -5.989 13.618 1.00 94.75 77 VAL A CA 1
ATOM 591 C C . VAL A 1 77 ? -1.038 -6.622 14.981 1.00 94.75 77 VAL A C 1
ATOM 593 O O . VAL A 1 77 ? -1.902 -7.319 15.516 1.00 94.75 77 VAL A O 1
ATOM 596 N N . LYS A 1 78 ? 0.162 -6.395 15.528 1.00 90.81 78 LYS A N 1
ATOM 597 C CA . LYS A 1 78 ? 0.625 -6.942 16.816 1.00 90.81 78 LYS A CA 1
ATOM 598 C C . LYS A 1 78 ? 0.628 -5.882 17.919 1.00 90.81 78 LYS A C 1
ATOM 600 O O . LYS A 1 78 ? 0.917 -4.712 17.600 1.00 90.81 78 LYS A O 1
#

Solvent-accessible surface area (backbone atoms only — not comparable to full-atom values): 4830 Å² total; per-residue (Å²): 115,46,76,74,38,73,42,87,56,41,48,78,48,79,44,80,46,74,46,65,35,84,62,70,100,54,44,77,38,78,43,80,49,71,46,82,45,79,43,68,40,89,89,61,65,47,79,39,50,34,27,44,32,39,72,45,74,43,77,60,94,90,48,74,42,85,39,85,46,74,50,79,48,80,45,76,42,126

Secondary structure (DSSP, 8-state):
-E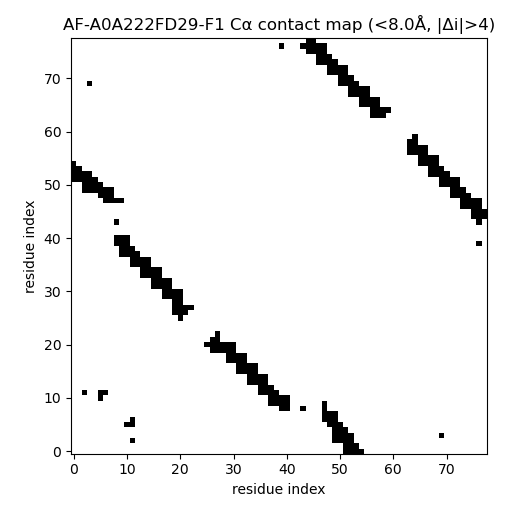EEE--SSEEEEEEEEEEE--SSTTTTSEEEEEEEEEEEPTT--EEEEEEEEEEEEEEETTEEEEEEEEEEEEEEE-